Protein AF-A0A7G9Y3A7-F1 (afdb_monomer)

pLDDT: mean 81.43, std 17.81, range [21.03, 97.75]

Structure (mmCIF, N/CA/C/O backbone):
data_AF-A0A7G9Y3A7-F1
#
_entry.id   AF-A0A7G9Y3A7-F1
#
loop_
_atom_site.group_PDB
_atom_site.id
_atom_site.type_symbol
_atom_site.label_atom_id
_atom_site.label_alt_id
_atom_site.label_comp_id
_atom_site.label_asym_id
_atom_site.label_entity_id
_atom_site.label_seq_id
_atom_site.pdbx_PDB_ins_code
_atom_site.Cartn_x
_atom_site.Cartn_y
_atom_site.Cartn_z
_atom_site.occupancy
_atom_site.B_iso_or_equiv
_atom_site.auth_seq_id
_atom_site.auth_comp_id
_atom_site.auth_asym_id
_atom_site.auth_atom_id
_atom_site.pdbx_PDB_model_num
ATOM 1 N N . MET A 1 1 ? 6.888 9.382 -14.076 1.00 83.19 1 MET A N 1
ATOM 2 C CA . MET A 1 1 ? 5.895 9.812 -13.073 1.00 83.19 1 MET A CA 1
ATOM 3 C C . MET A 1 1 ? 4.855 8.743 -13.147 1.00 83.19 1 MET A C 1
ATOM 5 O O . MET A 1 1 ? 4.290 8.552 -14.221 1.00 83.19 1 MET A O 1
ATOM 9 N N . GLY A 1 2 ? 4.729 8.013 -12.055 1.00 91.56 2 GLY A N 1
ATOM 10 C CA . GLY A 1 2 ? 3.966 6.796 -12.004 1.00 91.56 2 GLY A CA 1
ATOM 11 C C . GLY A 1 2 ? 2.474 7.043 -12.129 1.00 91.56 2 GLY A C 1
ATOM 12 O O . GLY A 1 2 ? 1.977 8.174 -12.057 1.00 91.56 2 GLY A O 1
ATOM 13 N N . ILE A 1 3 ? 1.758 5.952 -12.338 1.00 96.25 3 ILE A N 1
ATOM 14 C CA . ILE A 1 3 ? 0.324 5.944 -12.591 1.00 96.25 3 ILE A CA 1
ATOM 15 C C . ILE A 1 3 ? -0.397 4.986 -11.647 1.00 96.25 3 ILE A C 1
ATOM 17 O O . ILE A 1 3 ? 0.162 4.012 -11.147 1.00 96.25 3 ILE A O 1
ATOM 21 N N . ILE A 1 4 ? -1.681 5.252 -11.428 1.00 96.88 4 ILE A N 1
ATOM 22 C CA . ILE A 1 4 ? -2.606 4.270 -10.864 1.00 96.88 4 ILE A CA 1
ATOM 23 C C . ILE A 1 4 ? -3.199 3.511 -12.049 1.00 96.88 4 ILE A C 1
ATOM 25 O O . ILE A 1 4 ? -3.853 4.135 -12.892 1.00 96.88 4 ILE A O 1
ATOM 29 N N . LEU A 1 5 ? -2.948 2.201 -12.134 1.00 97.25 5 LEU A N 1
ATOM 30 C CA . LEU A 1 5 ? -3.488 1.374 -13.217 1.00 97.25 5 LEU A CA 1
ATOM 31 C C . LEU A 1 5 ? -5.019 1.349 -13.178 1.00 97.25 5 LEU A C 1
ATOM 33 O O . LEU A 1 5 ? -5.622 1.436 -12.108 1.00 97.25 5 LEU A O 1
ATOM 37 N N . ASP A 1 6 ? -5.658 1.200 -14.336 1.00 95.50 6 ASP A N 1
ATOM 38 C CA . ASP A 1 6 ? -7.122 1.251 -14.418 1.00 95.50 6 ASP A CA 1
ATOM 39 C C . ASP A 1 6 ? -7.786 0.108 -13.637 1.00 95.50 6 ASP A C 1
ATOM 41 O O . ASP A 1 6 ? -8.759 0.348 -12.932 1.00 95.50 6 ASP A O 1
ATOM 45 N N . GLU A 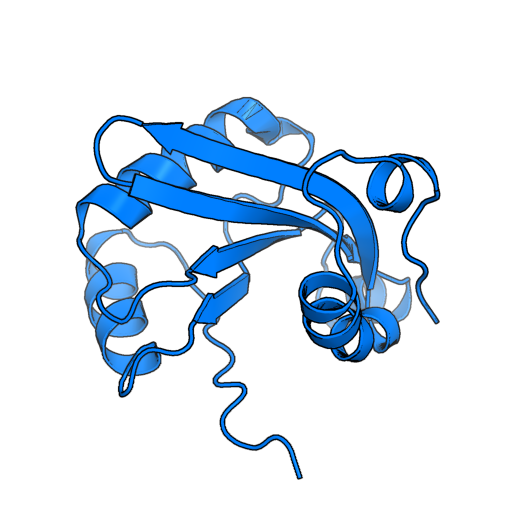1 7 ? -7.166 -1.076 -13.594 1.00 93.81 7 GLU A N 1
ATOM 46 C CA . GLU A 1 7 ? -7.593 -2.197 -12.737 1.00 93.81 7 GLU A CA 1
ATOM 47 C C . GLU A 1 7 ? -7.677 -1.820 -11.245 1.00 93.81 7 GLU A C 1
ATOM 49 O O . GLU A 1 7 ? -8.481 -2.367 -10.489 1.00 93.81 7 GLU A O 1
ATOM 54 N N . VAL A 1 8 ? -6.838 -0.879 -10.798 1.00 94.69 8 VAL A N 1
ATOM 55 C CA . VAL A 1 8 ? -6.872 -0.360 -9.426 1.00 94.69 8 VAL A CA 1
ATOM 56 C C . VAL A 1 8 ? -8.015 0.635 -9.252 1.00 94.69 8 VAL A C 1
ATOM 58 O O . VAL A 1 8 ? -8.669 0.612 -8.212 1.00 94.69 8 VAL A O 1
ATOM 61 N N . LYS A 1 9 ? -8.284 1.478 -10.253 1.00 93.19 9 LYS A N 1
ATOM 62 C CA . LYS A 1 9 ? -9.386 2.456 -10.219 1.00 93.19 9 LYS A CA 1
ATOM 63 C C . LYS A 1 9 ? -10.760 1.793 -10.294 1.00 93.19 9 LYS A C 1
ATOM 65 O O . LYS A 1 9 ? -11.703 2.275 -9.679 1.00 93.19 9 LYS A O 1
ATOM 70 N N . GLU A 1 10 ? -10.867 0.687 -11.025 1.00 93.38 10 GLU A N 1
ATOM 71 C CA . GLU A 1 10 ? -12.087 -0.122 -11.148 1.00 93.38 10 GLU A CA 1
ATOM 72 C C . GLU A 1 10 ? -12.369 -0.970 -9.897 1.00 93.38 10 GLU A C 1
ATOM 74 O O . GLU A 1 10 ? -13.434 -1.580 -9.768 1.00 93.38 10 GLU A O 1
ATOM 79 N N . ASN A 1 11 ? -11.431 -1.019 -8.949 1.00 94.31 11 ASN A N 1
ATOM 80 C CA . ASN A 1 11 ? -11.605 -1.759 -7.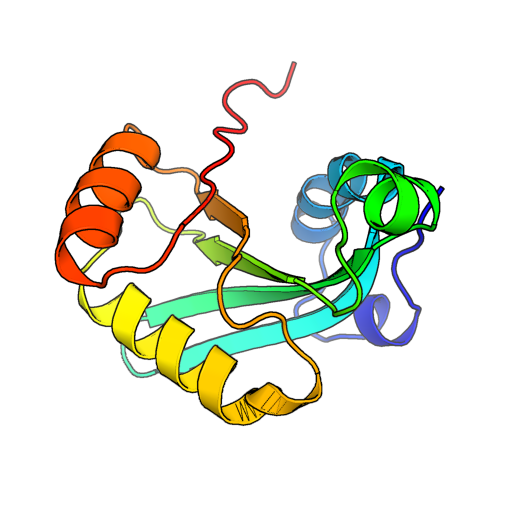713 1.00 94.31 11 ASN A CA 1
ATOM 81 C C . ASN A 1 11 ? -12.736 -1.157 -6.864 1.00 94.31 11 ASN A C 1
ATOM 83 O O . ASN A 1 11 ? -12.763 0.041 -6.601 1.00 94.31 11 ASN A O 1
ATOM 87 N N . TYR A 1 12 ? -13.617 -2.011 -6.334 1.00 90.81 12 TYR A N 1
ATOM 88 C CA . TYR A 1 12 ? -14.742 -1.601 -5.481 1.00 90.81 12 TYR A CA 1
ATOM 89 C C . TYR A 1 12 ? -14.334 -0.742 -4.269 1.00 90.81 12 TYR A C 1
ATOM 91 O O . TYR A 1 12 ? -15.126 0.051 -3.766 1.00 90.81 12 TYR A O 1
ATOM 99 N N . TYR A 1 13 ? -13.111 -0.914 -3.767 1.00 90.00 13 TYR A N 1
ATOM 100 C CA . TYR A 1 13 ? -12.603 -0.174 -2.615 1.00 90.00 13 TYR A CA 1
ATOM 101 C C . TYR A 1 13 ? -11.938 1.157 -2.977 1.00 90.00 13 TYR A C 1
ATOM 103 O O . TYR A 1 13 ? -11.572 1.908 -2.068 1.00 90.00 13 TYR A O 1
ATOM 111 N N . TYR A 1 14 ? -11.744 1.435 -4.265 1.00 92.19 14 TYR A N 1
ATOM 112 C CA . TYR A 1 14 ? -11.153 2.679 -4.727 1.00 92.19 14 TYR A CA 1
ATOM 113 C C . TYR A 1 14 ? -12.090 3.856 -4.430 1.00 92.19 14 TYR A C 1
ATOM 115 O O . TYR A 1 14 ? -13.305 3.776 -4.598 1.00 92.19 14 TYR A O 1
ATOM 123 N N . SER A 1 15 ? -11.524 4.958 -3.944 1.00 93.25 15 SER A N 1
ATOM 124 C CA . SER A 1 15 ? -12.261 6.173 -3.598 1.00 93.25 15 SER A CA 1
ATOM 125 C C . SER A 1 15 ? -11.361 7.397 -3.734 1.00 93.25 15 SER A C 1
ATOM 127 O O . SER A 1 15 ? -10.136 7.264 -3.768 1.00 93.25 15 SER A O 1
ATOM 129 N N . GLU A 1 16 ? -11.944 8.599 -3.742 1.00 92.12 16 GLU A N 1
ATOM 130 C CA . GLU A 1 16 ? -11.168 9.848 -3.787 1.00 92.12 16 GLU A CA 1
ATOM 131 C C . GLU A 1 16 ? -10.157 9.964 -2.635 1.00 92.12 16 GLU A C 1
ATOM 133 O O . GLU A 1 16 ? -9.059 10.486 -2.817 1.00 92.12 16 GLU A O 1
ATOM 138 N N . ASP A 1 17 ? -10.497 9.461 -1.445 1.00 90.12 17 ASP A N 1
ATOM 139 C CA . ASP A 1 17 ? -9.582 9.473 -0.301 1.00 90.12 17 ASP A CA 1
ATOM 140 C C . ASP A 1 17 ? -8.371 8.563 -0.534 1.00 90.12 17 ASP A C 1
ATOM 142 O O . ASP A 1 17 ? -7.250 8.918 -0.166 1.00 90.12 17 ASP A O 1
ATOM 146 N N . ILE A 1 18 ? -8.583 7.403 -1.164 1.00 92.00 18 ILE A N 1
ATOM 147 C CA . ILE A 1 18 ? -7.502 6.494 -1.554 1.00 92.00 18 ILE A CA 1
ATOM 148 C C . ILE A 1 18 ? -6.660 7.115 -2.668 1.00 92.00 18 ILE A C 1
ATOM 150 O O . ILE A 1 18 ? -5.435 7.060 -2.607 1.00 92.00 18 ILE A O 1
ATOM 154 N N . GLU A 1 19 ? -7.279 7.764 -3.649 1.00 93.50 19 GLU A N 1
ATOM 155 C CA . GLU A 1 19 ? -6.540 8.466 -4.698 1.00 93.50 19 GLU A CA 1
ATOM 156 C C . GLU A 1 19 ? -5.639 9.560 -4.112 1.00 93.50 19 GLU A C 1
ATOM 158 O O . GLU A 1 19 ? -4.443 9.607 -4.411 1.00 93.50 19 GLU A O 1
ATOM 163 N N . ARG A 1 20 ? -6.173 10.396 -3.213 1.00 91.94 20 ARG A N 1
ATOM 164 C CA . ARG A 1 20 ? -5.401 11.439 -2.514 1.00 91.94 20 ARG A CA 1
ATOM 165 C C . ARG A 1 20 ? -4.257 10.858 -1.687 1.00 91.94 20 ARG A C 1
ATOM 167 O O . ARG A 1 20 ? -3.193 11.467 -1.634 1.00 91.94 20 ARG A O 1
ATOM 174 N N . LEU A 1 21 ? -4.464 9.694 -1.070 1.00 91.31 21 LEU A N 1
ATOM 175 C CA . LEU A 1 21 ? -3.441 8.970 -0.312 1.00 91.31 21 LEU A CA 1
ATOM 176 C C . LEU A 1 21 ? -2.306 8.462 -1.214 1.00 91.31 21 LEU A C 1
ATOM 178 O O . LEU A 1 21 ? -1.142 8.521 -0.826 1.00 91.31 21 LEU A O 1
ATOM 182 N N . LEU A 1 22 ? -2.639 7.957 -2.404 1.00 92.94 22 LEU A N 1
ATOM 183 C CA . LEU A 1 22 ? -1.681 7.353 -3.333 1.00 92.94 22 LEU A CA 1
ATOM 184 C C . LEU A 1 22 ? -0.932 8.389 -4.175 1.00 92.94 22 LEU A C 1
ATOM 186 O O . LEU A 1 22 ? 0.216 8.157 -4.544 1.00 92.94 22 LEU A O 1
ATOM 190 N N . LYS A 1 23 ? -1.549 9.539 -4.463 1.00 93.38 23 LYS A N 1
ATOM 191 C CA . LYS A 1 23 ? -0.996 10.575 -5.348 1.00 93.38 23 LYS A CA 1
ATOM 192 C C . LYS A 1 23 ? 0.444 11.005 -5.010 1.00 93.38 23 LYS A C 1
ATOM 194 O O . LYS A 1 23 ? 1.231 11.121 -5.947 1.00 93.38 23 LYS A O 1
ATOM 199 N N . PRO A 1 24 ? 0.846 11.195 -3.736 1.00 92.00 24 PRO A N 1
ATOM 200 C CA . PRO A 1 24 ? 2.234 11.519 -3.393 1.00 92.00 24 PRO A CA 1
ATOM 201 C C . PRO A 1 24 ? 3.238 10.420 -3.767 1.00 92.00 24 PRO A C 1
ATOM 203 O O . PRO A 1 24 ? 4.388 10.718 -4.078 1.00 92.00 24 PRO A O 1
ATOM 206 N N . LEU A 1 25 ? 2.814 9.152 -3.768 1.00 92.69 25 LEU A N 1
ATOM 207 C CA . LEU A 1 25 ? 3.669 8.009 -4.102 1.00 92.69 25 LEU A CA 1
ATOM 208 C C . LEU A 1 25 ? 3.939 7.913 -5.607 1.00 92.69 25 LEU A C 1
ATOM 210 O O . LEU A 1 25 ? 4.963 7.362 -6.007 1.00 92.69 25 LEU A O 1
ATOM 214 N N . LEU A 1 26 ? 3.073 8.506 -6.435 1.00 93.81 26 LEU A N 1
ATOM 215 C CA . LEU A 1 26 ? 3.188 8.483 -7.896 1.00 93.81 26 LEU A CA 1
ATOM 216 C C . LEU A 1 26 ? 4.425 9.214 -8.423 1.00 93.81 26 LEU A C 1
ATOM 218 O O . LEU A 1 26 ? 4.795 9.051 -9.579 1.00 93.81 26 LEU A O 1
ATOM 222 N N . HIS A 1 27 ? 5.118 10.003 -7.603 1.00 92.00 27 HIS A N 1
ATOM 223 C CA . HIS A 1 27 ? 6.425 10.515 -8.007 1.00 92.00 27 HIS A CA 1
ATOM 224 C C . HIS A 1 27 ? 7.438 9.377 -8.237 1.00 92.00 27 HIS A C 1
ATOM 226 O O . HIS A 1 27 ? 8.279 9.474 -9.130 1.00 92.00 27 HIS A O 1
ATOM 232 N N . SER A 1 28 ? 7.325 8.292 -7.466 1.00 93.25 28 SER A N 1
ATOM 233 C CA . SER A 1 28 ? 8.338 7.237 -7.368 1.00 93.25 28 SER A CA 1
ATOM 234 C C . SER A 1 28 ? 7.834 5.832 -7.695 1.00 93.25 28 SER A C 1
ATOM 236 O O . SER A 1 28 ? 8.652 4.932 -7.890 1.00 93.25 28 SER A O 1
ATOM 238 N N . PHE A 1 29 ? 6.518 5.634 -7.782 1.00 96.19 29 PHE A N 1
ATOM 239 C CA . PHE A 1 29 ? 5.925 4.313 -7.955 1.00 96.19 29 PHE A CA 1
ATOM 240 C C . PHE A 1 29 ? 4.683 4.330 -8.848 1.00 96.19 29 PHE A C 1
ATOM 242 O O . PHE A 1 29 ? 3.876 5.255 -8.774 1.00 96.19 29 PHE A O 1
ATOM 249 N N . ASP A 1 30 ? 4.478 3.251 -9.601 1.00 97.31 30 ASP A N 1
ATOM 250 C CA . ASP A 1 30 ? 3.165 2.897 -10.141 1.00 97.31 30 ASP A CA 1
ATOM 251 C C . ASP A 1 30 ? 2.368 2.109 -9.099 1.00 97.31 30 ASP A C 1
ATOM 253 O O . ASP A 1 30 ? 2.914 1.245 -8.407 1.00 97.31 30 ASP A O 1
ATOM 257 N N . VAL A 1 31 ? 1.058 2.339 -9.023 1.00 97.56 31 VAL A N 1
ATOM 258 C CA . VAL A 1 31 ? 0.154 1.521 -8.206 1.00 97.56 31 VAL A CA 1
ATOM 259 C C . VAL A 1 31 ? -0.472 0.459 -9.096 1.00 97.56 31 VAL A C 1
ATOM 261 O O . VAL A 1 31 ? -1.331 0.756 -9.928 1.00 97.56 31 VAL A O 1
ATOM 264 N N . THR A 1 32 ? -0.038 -0.787 -8.913 1.00 97.75 32 THR A N 1
ATOM 265 C CA . THR A 1 32 ? -0.371 -1.906 -9.811 1.00 97.75 32 THR A CA 1
ATOM 266 C C . THR A 1 32 ? -1.383 -2.881 -9.225 1.00 97.75 32 THR A C 1
ATOM 268 O O . THR A 1 32 ? -1.816 -3.815 -9.897 1.00 97.75 32 THR A O 1
ATOM 271 N N . TYR A 1 33 ? -1.738 -2.716 -7.952 1.00 97.50 33 TYR A N 1
ATOM 272 C CA . TYR A 1 33 ? -2.724 -3.552 -7.283 1.00 97.50 33 TYR A CA 1
ATOM 273 C C . TYR A 1 33 ? -3.299 -2.844 -6.060 1.00 97.50 33 TYR A C 1
ATOM 275 O O . TYR A 1 33 ? -2.590 -2.111 -5.371 1.00 97.50 33 TYR A O 1
ATOM 283 N N . MET A 1 34 ? -4.565 -3.132 -5.762 1.00 96.06 34 MET A N 1
ATOM 284 C CA . MET A 1 34 ? -5.246 -2.735 -4.536 1.00 96.06 34 MET A CA 1
ATOM 285 C C . MET A 1 34 ? -6.115 -3.880 -4.034 1.00 96.06 34 MET A C 1
ATOM 287 O O . MET A 1 34 ? -6.763 -4.581 -4.812 1.00 96.06 34 MET A O 1
ATOM 291 N N . SER A 1 35 ? -6.187 -4.025 -2.716 1.00 95.06 35 SER A N 1
ATOM 292 C CA . SER A 1 35 ? -7.220 -4.831 -2.082 1.00 95.06 35 SER A CA 1
ATOM 293 C C . SER A 1 35 ? -7.452 -4.394 -0.639 1.00 95.06 35 SER A C 1
ATOM 295 O O . SER A 1 35 ? -6.743 -3.553 -0.078 1.00 95.06 35 SER A O 1
ATOM 29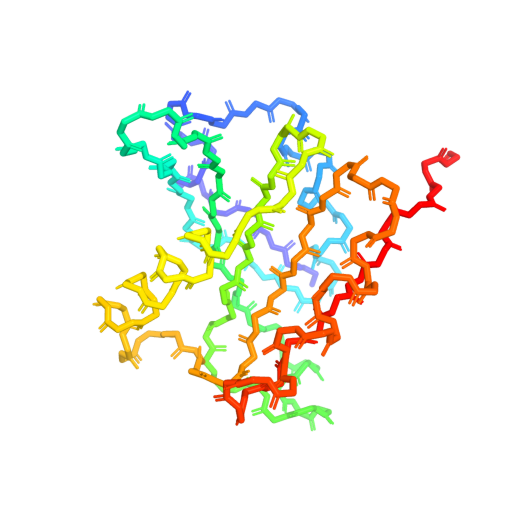7 N N . LYS A 1 36 ? -8.483 -4.976 -0.037 1.00 92.38 36 LYS A N 1
ATOM 298 C CA . LYS A 1 36 ? -8.821 -4.811 1.366 1.00 92.38 36 LYS A CA 1
ATOM 299 C C . LYS A 1 36 ? -8.506 -6.097 2.112 1.00 92.38 36 LYS A C 1
ATOM 301 O O . LYS A 1 36 ? -8.887 -7.188 1.693 1.00 92.38 36 LYS A O 1
ATOM 306 N N . TYR A 1 37 ? -7.838 -5.963 3.245 1.00 90.50 37 TYR A N 1
ATOM 307 C CA . TYR A 1 37 ? -7.703 -7.043 4.202 1.00 90.50 37 TYR A CA 1
ATOM 308 C C . TYR A 1 37 ? -8.877 -6.988 5.183 1.00 90.50 37 TYR A C 1
ATOM 310 O O . TYR A 1 37 ? -9.045 -5.997 5.897 1.00 90.50 37 TYR A O 1
ATOM 318 N N . GLU A 1 38 ? -9.682 -8.051 5.230 1.00 86.69 38 GLU A N 1
ATOM 319 C CA . GLU A 1 38 ? -10.779 -8.205 6.189 1.00 86.69 38 GLU A CA 1
ATOM 320 C C . GLU A 1 38 ? -10.691 -9.567 6.891 1.00 86.69 38 GLU A C 1
ATOM 322 O O . GLU A 1 38 ? -11.001 -10.606 6.310 1.00 86.69 38 GLU A O 1
ATOM 327 N N . LYS A 1 39 ? -10.278 -9.571 8.165 1.00 80.94 39 LYS A N 1
ATOM 328 C CA . LYS A 1 39 ? -10.267 -10.774 9.020 1.00 80.94 39 LYS A CA 1
ATOM 329 C C . LYS A 1 39 ? -10.716 -10.400 10.429 1.00 80.94 39 LYS A C 1
ATOM 331 O O . LYS A 1 39 ? -10.024 -9.687 11.159 1.00 80.94 39 LYS A O 1
ATOM 336 N N . GLY A 1 40 ? -11.903 -10.867 10.817 1.00 80.00 40 GLY A N 1
ATOM 337 C CA . GLY A 1 40 ? -12.527 -10.508 12.092 1.00 80.00 40 GLY A CA 1
ATOM 338 C C . GLY A 1 40 ? -12.793 -9.002 12.194 1.00 80.00 40 GLY A C 1
ATOM 339 O O . GLY A 1 40 ? -13.559 -8.450 11.410 1.00 80.00 40 GLY A O 1
ATOM 340 N N . LYS A 1 41 ? -12.157 -8.335 13.167 1.00 76.38 41 LYS A N 1
ATOM 341 C CA . LYS A 1 41 ? -12.279 -6.880 13.385 1.00 76.38 41 LYS A CA 1
ATOM 342 C C . LYS A 1 41 ? -11.237 -6.050 12.621 1.00 76.38 41 LYS A C 1
ATOM 344 O O . LYS A 1 41 ? -11.357 -4.831 12.583 1.00 76.38 41 LYS A O 1
ATOM 349 N N . SER A 1 42 ? -10.227 -6.682 12.021 1.00 76.75 42 SER A N 1
ATOM 350 C CA . SER A 1 42 ? -9.185 -5.982 11.265 1.00 76.75 42 SER A CA 1
ATOM 351 C C . SER A 1 42 ? -9.684 -5.678 9.855 1.00 76.75 42 SER A C 1
ATOM 353 O O . SER A 1 42 ? -9.951 -6.608 9.094 1.00 76.75 42 SER A O 1
ATOM 355 N N . LYS A 1 43 ? -9.810 -4.386 9.528 1.00 86.19 43 LYS A N 1
ATOM 356 C CA . LYS A 1 43 ? -10.208 -3.886 8.205 1.00 86.19 43 LYS A CA 1
ATOM 357 C C . LYS A 1 43 ? -9.264 -2.776 7.761 1.00 86.19 43 LYS A C 1
ATOM 359 O O . LYS A 1 43 ? -9.291 -1.693 8.336 1.00 86.19 43 LYS A O 1
ATOM 364 N N . TRP A 1 44 ? -8.434 -3.046 6.765 1.00 90.25 44 TRP A N 1
ATOM 365 C CA . TRP A 1 44 ? -7.430 -2.103 6.262 1.00 90.25 44 TRP A CA 1
ATOM 366 C C . TRP A 1 44 ? -7.146 -2.353 4.782 1.00 90.25 44 TRP A C 1
ATOM 368 O O . TRP A 1 44 ? -7.575 -3.365 4.230 1.00 90.25 44 TRP A O 1
ATOM 378 N N . TYR A 1 45 ? -6.466 -1.417 4.128 1.00 93.38 45 TYR A N 1
ATOM 379 C CA . TYR A 1 45 ? -6.202 -1.471 2.690 1.00 93.38 45 TYR A CA 1
ATOM 380 C C . TYR A 1 45 ? -4.730 -1.729 2.426 1.00 93.38 45 TYR A C 1
ATOM 382 O O . TYR A 1 45 ? -3.874 -1.329 3.216 1.00 93.38 45 TYR A O 1
ATOM 390 N N . TYR A 1 46 ? -4.432 -2.378 1.310 1.00 94.88 46 TYR A N 1
ATOM 391 C CA . TYR A 1 46 ? -3.061 -2.543 0.863 1.00 94.88 46 TYR A CA 1
ATOM 392 C C . TYR A 1 46 ? -2.937 -2.421 -0.644 1.00 94.88 46 TYR A C 1
ATOM 394 O O . TYR A 1 46 ? -3.876 -2.697 -1.395 1.00 94.88 46 TYR A O 1
ATOM 402 N N . PHE A 1 47 ? -1.747 -2.012 -1.056 1.00 96.94 47 PHE A N 1
ATOM 403 C CA . PHE A 1 47 ? -1.405 -1.664 -2.421 1.00 96.94 47 PHE A CA 1
ATOM 404 C C . PHE A 1 47 ? -0.058 -2.259 -2.774 1.00 96.94 47 PHE A C 1
ATOM 406 O O . PHE A 1 47 ? 0.796 -2.413 -1.897 1.00 96.94 47 PHE A O 1
ATOM 413 N N . PHE A 1 48 ? 0.142 -2.557 -4.051 1.00 97.44 48 PHE A N 1
ATOM 414 C CA . PHE A 1 48 ? 1.468 -2.893 -4.553 1.00 97.44 48 PHE A CA 1
ATOM 415 C C . PHE A 1 48 ? 2.018 -1.731 -5.362 1.00 97.44 48 PHE A C 1
ATOM 417 O O . PHE A 1 48 ? 1.324 -1.161 -6.208 1.00 97.44 48 PHE A O 1
ATOM 424 N N . LEU A 1 49 ? 3.255 -1.375 -5.039 1.00 97.06 49 LEU A N 1
ATOM 425 C CA . LEU A 1 49 ? 3.946 -0.220 -5.577 1.00 97.06 49 LEU A CA 1
ATOM 426 C C . LEU A 1 49 ? 5.108 -0.700 -6.427 1.00 97.06 49 LEU A C 1
ATOM 428 O O . LEU A 1 49 ? 6.109 -1.188 -5.901 1.00 97.06 49 LEU A O 1
ATOM 432 N N . LYS A 1 50 ? 4.982 -0.574 -7.741 1.00 97.12 50 LYS A N 1
ATOM 433 C CA . LYS A 1 50 ? 6.066 -0.904 -8.655 1.00 97.12 50 LYS A CA 1
ATOM 434 C C . LYS A 1 50 ? 7.033 0.279 -8.730 1.00 97.12 50 LYS A C 1
ATOM 436 O O . LYS A 1 50 ? 6.589 1.374 -9.069 1.00 97.12 50 LYS A O 1
ATOM 441 N N . PRO A 1 51 ? 8.322 0.092 -8.402 1.00 95.25 51 PRO A N 1
ATOM 442 C CA . PRO A 1 51 ? 9.295 1.174 -8.440 1.00 95.25 51 PRO A CA 1
ATOM 443 C C . PRO A 1 51 ? 9.495 1.686 -9.865 1.00 95.25 51 PRO A C 1
ATOM 445 O O . PRO A 1 51 ? 9.610 0.915 -10.819 1.00 95.25 51 PRO A O 1
ATOM 448 N N . GLU A 1 52 ? 9.556 3.007 -9.992 1.00 94.62 52 GLU A N 1
ATOM 449 C CA . GLU A 1 52 ? 10.038 3.672 -11.198 1.00 94.62 52 GLU A CA 1
ATOM 450 C C . GLU A 1 52 ? 11.551 3.483 -11.348 1.00 94.62 52 GLU A C 1
ATOM 452 O O . GLU A 1 52 ? 12.267 3.246 -10.373 1.00 94.62 52 GLU A O 1
ATOM 457 N N . ARG A 1 53 ? 12.073 3.667 -12.565 1.00 91.94 53 ARG A N 1
ATOM 458 C CA . ARG A 1 53 ? 13.487 3.387 -12.875 1.00 91.94 53 ARG A CA 1
ATOM 459 C C . ARG A 1 53 ? 14.476 4.084 -11.934 1.00 91.94 53 ARG A C 1
ATOM 461 O O . ARG A 1 53 ? 15.451 3.476 -11.519 1.00 91.94 53 ARG A O 1
ATOM 468 N N . HIS A 1 54 ? 14.211 5.332 -11.549 1.00 90.06 54 HIS A N 1
ATOM 469 C CA . HIS A 1 54 ? 15.081 6.063 -10.622 1.00 90.06 54 HIS A CA 1
ATOM 470 C C . HIS A 1 54 ? 15.125 5.439 -9.219 1.00 90.06 54 HIS A C 1
ATOM 472 O O . HIS A 1 54 ? 16.142 5.557 -8.539 1.00 90.06 54 HIS A O 1
ATOM 478 N N . MET A 1 55 ? 14.051 4.773 -8.785 1.00 91.06 55 MET A N 1
ATOM 479 C CA . MET A 1 55 ? 14.018 4.057 -7.512 1.00 91.06 55 MET A CA 1
ATOM 480 C C . MET A 1 55 ? 14.818 2.760 -7.593 1.00 91.06 55 MET A C 1
ATOM 482 O O . MET A 1 55 ? 15.563 2.450 -6.667 1.00 91.06 55 MET A O 1
ATOM 486 N N . THR A 1 56 ? 14.722 2.043 -8.713 1.00 90.12 56 THR A N 1
ATOM 487 C CA . THR A 1 56 ? 15.552 0.863 -8.978 1.00 90.12 56 THR A CA 1
ATOM 488 C C . THR A 1 56 ? 17.033 1.241 -9.049 1.00 90.12 56 THR A C 1
ATOM 490 O O . THR A 1 56 ? 17.837 0.681 -8.314 1.00 90.12 56 THR A O 1
ATOM 493 N N . ASP A 1 57 ? 17.388 2.256 -9.839 1.00 90.12 57 ASP A N 1
ATOM 494 C CA . ASP A 1 57 ? 18.782 2.664 -10.056 1.00 90.12 57 ASP A CA 1
ATOM 495 C C . ASP A 1 57 ? 19.436 3.246 -8.783 1.00 90.12 57 ASP A C 1
ATOM 497 O O . ASP A 1 57 ? 20.627 3.040 -8.554 1.00 90.12 57 ASP A O 1
ATOM 501 N N . SER A 1 58 ? 18.676 3.964 -7.943 1.00 89.12 58 SER A N 1
ATOM 502 C CA . SER A 1 58 ? 19.226 4.633 -6.747 1.00 89.12 58 SER A CA 1
ATOM 503 C C . SER A 1 58 ? 19.196 3.769 -5.485 1.00 89.12 58 SER A C 1
ATOM 505 O O . SER A 1 58 ? 20.068 3.917 -4.631 1.00 89.12 58 SER A O 1
ATOM 507 N N . PHE A 1 59 ? 18.186 2.905 -5.337 1.00 84.25 59 PHE A N 1
ATOM 508 C CA . PHE A 1 59 ? 17.930 2.155 -4.098 1.00 84.25 59 PHE A CA 1
ATOM 509 C C . PHE A 1 59 ? 17.913 0.632 -4.288 1.00 84.25 59 PHE A C 1
ATOM 511 O O . PHE A 1 59 ? 17.817 -0.091 -3.301 1.00 84.25 59 PHE A O 1
ATOM 518 N N . GLY A 1 60 ? 18.011 0.128 -5.522 1.00 86.81 60 GLY A N 1
ATOM 519 C CA . GLY A 1 60 ? 18.021 -1.310 -5.808 1.00 86.81 60 GLY A CA 1
ATOM 520 C C . GLY A 1 60 ? 16.657 -1.991 -5.670 1.00 86.81 60 GLY A C 1
ATOM 521 O O . GLY A 1 60 ? 16.592 -3.201 -5.469 1.00 86.81 60 GLY A O 1
ATOM 522 N N . PHE A 1 61 ? 15.552 -1.240 -5.738 1.00 88.31 61 PHE A N 1
ATOM 523 C CA . PHE A 1 61 ? 14.216 -1.837 -5.700 1.00 88.31 61 PHE A CA 1
ATOM 524 C C . PHE A 1 61 ? 13.875 -2.492 -7.046 1.00 88.31 61 PHE A C 1
ATOM 526 O O . PHE A 1 61 ? 13.437 -1.825 -7.983 1.00 88.31 61 PHE A O 1
ATOM 533 N N . ASP A 1 62 ? 14.060 -3.810 -7.120 1.00 88.69 62 ASP A N 1
ATOM 534 C CA . ASP A 1 62 ? 13.777 -4.629 -8.311 1.00 88.69 62 ASP A CA 1
ATOM 535 C C . ASP A 1 62 ? 12.379 -5.274 -8.295 1.00 88.69 62 ASP A C 1
ATOM 537 O O . ASP A 1 62 ? 11.908 -5.808 -9.303 1.00 88.69 62 ASP A O 1
ATOM 541 N N . ARG A 1 63 ? 11.710 -5.264 -7.137 1.00 94.12 63 ARG A N 1
ATOM 542 C CA . ARG A 1 63 ? 10.382 -5.856 -6.925 1.00 94.12 63 ARG A CA 1
ATOM 543 C C . ARG A 1 63 ? 9.384 -4.810 -6.464 1.00 94.12 63 ARG A C 1
ATOM 545 O O . ARG A 1 63 ? 9.753 -3.728 -6.016 1.00 94.12 63 ARG A O 1
ATOM 552 N N . GLU A 1 64 ? 8.103 -5.151 -6.562 1.00 96.62 64 GLU A N 1
ATOM 553 C CA . GLU A 1 64 ? 7.059 -4.278 -6.040 1.00 96.62 64 GLU A CA 1
ATOM 554 C C . GLU A 1 64 ? 7.115 -4.235 -4.511 1.00 96.62 64 GLU A C 1
ATOM 556 O O . GLU A 1 64 ? 7.326 -5.252 -3.850 1.00 96.62 64 GLU A O 1
ATOM 561 N N . LEU A 1 65 ? 6.887 -3.059 -3.939 1.00 94.94 65 LEU A N 1
ATOM 562 C CA . LEU A 1 65 ? 6.807 -2.880 -2.497 1.00 94.94 65 LEU A CA 1
ATOM 563 C C . LEU A 1 65 ? 5.363 -3.047 -2.031 1.00 94.94 65 LEU A C 1
ATOM 565 O O . LEU A 1 65 ? 4.420 -2.588 -2.684 1.00 94.94 65 LEU A O 1
ATOM 569 N N . LEU A 1 66 ? 5.185 -3.669 -0.868 1.00 95.06 66 LEU A N 1
ATOM 570 C CA . LEU A 1 66 ? 3.897 -3.668 -0.189 1.00 95.06 66 LEU A CA 1
ATOM 571 C C . LEU A 1 66 ? 3.684 -2.310 0.480 1.00 95.06 66 LEU A C 1
ATOM 573 O O . LEU A 1 66 ? 4.529 -1.865 1.251 1.00 95.06 66 LEU A O 1
ATOM 577 N N . CYS A 1 67 ? 2.545 -1.677 0.231 1.00 93.88 67 CYS A N 1
ATOM 578 C CA . CYS A 1 67 ? 2.096 -0.504 0.967 1.00 93.88 67 CYS A CA 1
ATOM 579 C C . CYS A 1 67 ? 0.819 -0.828 1.727 1.00 93.88 67 CYS A C 1
ATOM 581 O O . CYS A 1 67 ? -0.133 -1.359 1.156 1.00 93.88 67 CYS A O 1
ATOM 583 N N . VAL A 1 68 ? 0.794 -0.512 3.016 1.00 91.75 68 VAL A N 1
ATOM 584 C CA . VAL A 1 68 ? -0.329 -0.808 3.902 1.00 91.75 68 VAL A CA 1
ATOM 585 C C . VAL A 1 68 ? -0.901 0.484 4.453 1.00 91.75 68 VAL A C 1
ATOM 587 O O . VAL A 1 68 ? -0.166 1.311 4.988 1.00 91.75 68 VAL A O 1
ATOM 590 N N . TYR A 1 69 ? -2.220 0.634 4.361 1.00 90.25 69 TYR A N 1
ATOM 591 C CA . TYR A 1 69 ? -2.954 1.763 4.910 1.00 90.25 69 TYR A CA 1
ATOM 592 C C . TYR A 1 69 ? -3.948 1.327 5.986 1.00 90.25 69 TYR A C 1
ATOM 594 O O . TYR A 1 69 ? -4.948 0.652 5.714 1.00 90.25 69 TYR A O 1
ATOM 602 N N . PHE A 1 70 ? -3.697 1.779 7.214 1.00 85.50 70 PHE A N 1
ATOM 603 C CA . PHE A 1 70 ? -4.590 1.583 8.351 1.00 85.50 70 PHE A CA 1
ATOM 604 C C . PHE A 1 70 ? -5.504 2.794 8.538 1.00 85.50 70 PHE A C 1
ATOM 606 O O . PHE A 1 70 ? -5.053 3.900 8.838 1.00 85.50 70 PHE A O 1
ATOM 613 N N . SER A 1 71 ? -6.813 2.576 8.403 1.00 76.12 71 SER A N 1
ATOM 614 C CA . SER A 1 71 ? -7.824 3.628 8.558 1.00 76.12 71 SER A CA 1
ATOM 615 C C . SER A 1 71 ? -8.242 3.885 10.013 1.00 76.12 71 SER A C 1
ATOM 617 O O . SER A 1 71 ? -9.112 4.721 10.244 1.00 76.12 71 SER A O 1
ATOM 619 N N . TYR A 1 72 ? -7.684 3.156 10.985 1.00 72.00 72 TYR A N 1
ATOM 620 C CA . TYR A 1 72 ? -8.071 3.198 12.399 1.00 72.00 72 TYR A CA 1
ATOM 621 C C . TYR A 1 72 ? -6.899 3.605 13.314 1.00 72.00 72 TYR A C 1
ATOM 623 O O . TYR A 1 72 ? -5.741 3.426 12.937 1.00 72.00 72 TYR A O 1
ATOM 631 N N . PRO A 1 73 ? -7.186 4.168 14.508 1.00 62.91 73 PRO A N 1
ATOM 632 C CA . PRO A 1 73 ? -6.210 4.892 15.325 1.00 62.91 73 PRO A CA 1
ATOM 633 C C . PRO A 1 73 ? -5.268 4.014 16.174 1.00 62.91 73 PRO A C 1
ATOM 635 O O . PRO A 1 73 ? -4.473 4.551 16.943 1.00 62.91 73 PRO A O 1
ATOM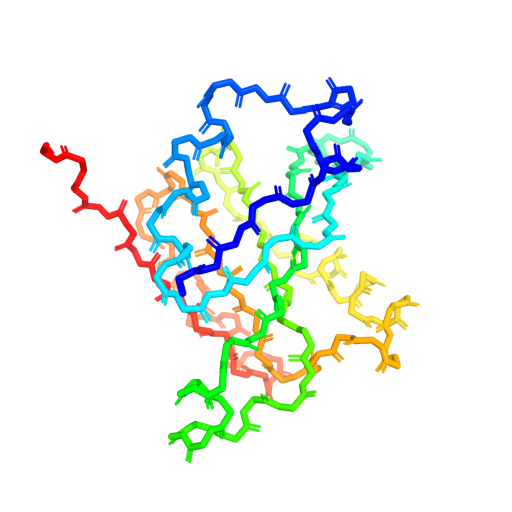 638 N N . GLU A 1 74 ? -5.277 2.689 16.025 1.00 68.69 74 GLU A N 1
ATOM 639 C CA . GLU A 1 74 ? -4.418 1.802 16.817 1.00 68.69 74 GLU A CA 1
ATOM 640 C C . GLU A 1 74 ? -3.769 0.716 15.961 1.00 68.69 74 GLU A C 1
ATOM 642 O O . GLU A 1 74 ? -4.441 0.016 15.220 1.00 68.69 74 GLU A O 1
ATOM 647 N N . LEU A 1 75 ? -2.452 0.544 16.086 1.00 70.88 75 LEU A N 1
ATOM 648 C CA . LEU A 1 75 ? -1.738 -0.614 15.546 1.00 70.88 75 LEU A CA 1
ATOM 649 C C . LEU A 1 75 ? -1.607 -1.674 16.642 1.00 70.88 75 LEU A C 1
ATOM 651 O O . LEU A 1 75 ? -1.165 -1.353 17.749 1.00 70.88 75 LEU A O 1
ATOM 655 N N . HIS A 1 76 ? -1.954 -2.921 16.322 1.00 74.50 76 HIS A N 1
ATOM 656 C CA . HIS A 1 76 ? -1.767 -4.080 17.197 1.00 74.50 76 HIS A CA 1
ATOM 657 C C . HIS A 1 76 ? -0.766 -5.062 16.575 1.00 74.50 76 HIS A C 1
ATOM 659 O O . HIS A 1 76 ? -0.685 -5.162 15.352 1.00 74.50 76 HIS A O 1
ATOM 665 N N . SER A 1 77 ? -0.072 -5.867 17.388 1.00 74.31 77 SER A N 1
ATOM 666 C CA . SER A 1 77 ? 0.913 -6.859 16.90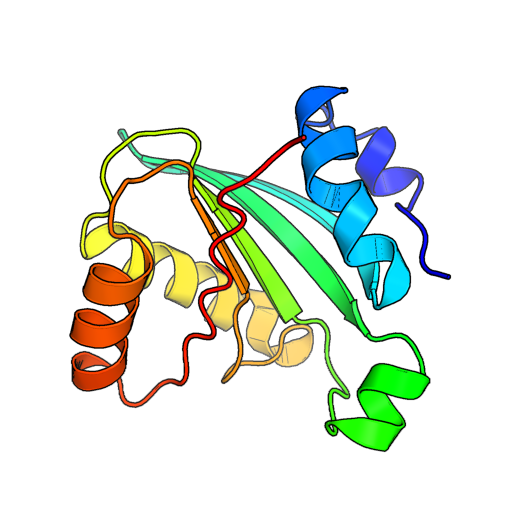7 1.00 74.31 77 SER A CA 1
ATOM 667 C C . SER A 1 77 ? 0.339 -7.813 15.850 1.00 74.31 77 SER A C 1
ATOM 669 O O . SER A 1 77 ? 0.999 -8.132 14.865 1.00 74.31 77 SER A O 1
ATOM 671 N N . ARG A 1 78 ? -0.944 -8.180 15.985 1.00 78.69 78 ARG A N 1
ATOM 672 C CA . ARG A 1 78 ? -1.669 -9.012 15.011 1.00 78.69 78 ARG A CA 1
ATOM 673 C C . ARG A 1 78 ? -1.663 -8.420 13.597 1.00 78.69 78 ARG A C 1
ATOM 675 O O . ARG A 1 78 ? -1.701 -9.169 12.633 1.00 78.69 78 ARG A O 1
ATOM 682 N N . ASN A 1 79 ? -1.618 -7.098 13.438 1.00 80.00 79 ASN A N 1
ATOM 683 C CA . ASN A 1 79 ? -1.580 -6.485 12.111 1.00 80.00 79 ASN A CA 1
ATOM 684 C C . ASN A 1 79 ? -0.301 -6.824 11.346 1.00 80.00 79 ASN A C 1
ATOM 686 O O . ASN A 1 79 ? -0.354 -7.004 10.135 1.00 80.00 79 ASN A O 1
ATOM 690 N N . PHE A 1 80 ? 0.822 -6.985 12.040 1.00 77.94 80 PHE A N 1
ATOM 691 C CA . PHE A 1 80 ? 2.089 -7.356 11.416 1.00 77.94 80 PHE A CA 1
ATOM 692 C C . PHE A 1 80 ? 2.113 -8.823 10.994 1.00 77.94 80 PHE A C 1
ATOM 694 O O . PHE A 1 80 ? 2.604 -9.135 9.912 1.00 77.94 80 PHE A O 1
ATOM 701 N N . GLU A 1 81 ? 1.511 -9.718 11.782 1.00 82.00 81 GLU A N 1
ATOM 702 C CA . GLU A 1 81 ? 1.299 -11.111 11.364 1.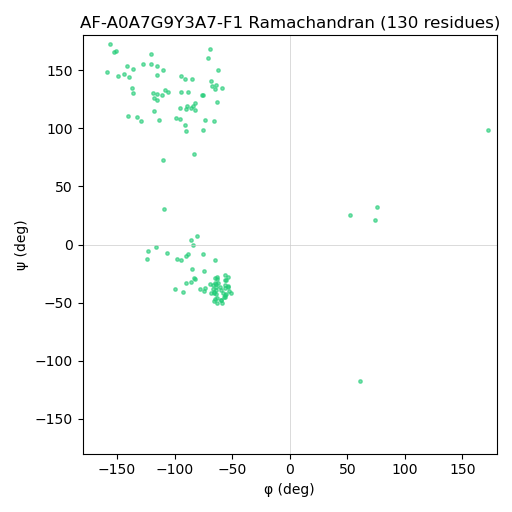00 82.00 81 GLU A CA 1
ATOM 703 C C . GLU A 1 81 ? 0.490 -11.165 10.063 1.00 82.00 81 GLU A C 1
ATOM 705 O O . GLU A 1 81 ? 0.874 -11.851 9.119 1.00 82.00 81 GLU A O 1
ATOM 710 N N . GLN A 1 82 ? -0.582 -10.371 9.975 1.00 86.62 82 GLN A N 1
ATOM 711 C CA . GLN A 1 82 ? -1.423 -10.274 8.779 1.00 86.62 82 GLN A CA 1
ATOM 712 C C . GLN A 1 82 ? -0.657 -9.707 7.574 1.00 86.62 82 GLN A C 1
ATOM 714 O O . GLN A 1 82 ? -0.824 -10.179 6.453 1.00 86.62 82 GLN A O 1
ATOM 719 N N . ILE A 1 83 ? 0.215 -8.720 7.784 1.00 88.00 83 ILE A N 1
ATOM 720 C CA . ILE A 1 83 ? 1.096 -8.200 6.729 1.00 88.00 83 ILE A CA 1
ATOM 721 C C . ILE A 1 83 ? 2.068 -9.282 6.259 1.00 88.00 83 ILE A C 1
ATOM 723 O O . ILE A 1 83 ? 2.258 -9.459 5.057 1.00 88.00 83 ILE A O 1
ATOM 727 N N . ASN A 1 84 ? 2.638 -10.054 7.184 1.00 87.06 84 ASN A N 1
ATOM 728 C CA . ASN A 1 84 ? 3.528 -11.155 6.843 1.00 87.06 84 ASN A CA 1
ATOM 729 C C .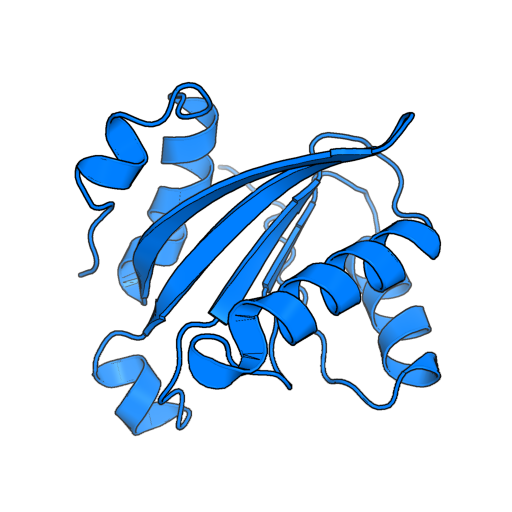 ASN A 1 84 ? 2.799 -12.264 6.063 1.00 87.06 84 ASN A C 1
ATOM 731 O O . ASN A 1 84 ? 3.369 -12.810 5.122 1.00 87.06 84 ASN A O 1
ATOM 735 N N . GLU A 1 85 ? 1.530 -12.552 6.382 1.00 90.06 85 GLU A N 1
ATOM 736 C CA . GLU A 1 85 ? 0.683 -13.445 5.575 1.00 90.06 85 GLU A CA 1
ATOM 737 C C . GLU A 1 85 ? 0.597 -12.958 4.112 1.00 90.06 85 GLU A C 1
ATOM 739 O O . GLU A 1 85 ? 0.738 -13.762 3.188 1.00 90.06 85 GLU A O 1
ATOM 744 N N . ILE A 1 86 ? 0.413 -11.650 3.882 1.00 92.31 86 ILE A N 1
ATOM 745 C CA . ILE A 1 86 ? 0.376 -11.064 2.529 1.00 92.31 86 ILE A CA 1
ATOM 746 C C . ILE A 1 86 ? 1.739 -11.182 1.843 1.00 92.31 86 ILE A C 1
ATOM 748 O O . ILE A 1 86 ? 1.801 -11.639 0.700 1.00 92.31 86 ILE A O 1
ATOM 752 N N . LEU A 1 87 ? 2.824 -10.809 2.525 1.00 90.75 87 LEU A N 1
ATOM 753 C CA . LEU A 1 87 ? 4.180 -10.892 1.976 1.00 90.75 87 LEU A CA 1
ATOM 754 C C . LEU A 1 87 ? 4.517 -12.318 1.530 1.00 90.75 87 LEU A C 1
ATOM 756 O O . LEU A 1 87 ? 4.977 -12.511 0.406 1.00 90.75 87 LEU A O 1
ATOM 760 N N . LEU A 1 88 ? 4.197 -13.318 2.357 1.00 91.00 88 LEU A N 1
ATOM 761 C CA . LEU A 1 88 ? 4.393 -14.731 2.033 1.00 91.00 88 LEU A CA 1
ATOM 762 C C . LEU A 1 88 ? 3.502 -15.192 0.874 1.00 91.00 88 LEU A C 1
ATOM 764 O O . LEU A 1 88 ? 3.972 -15.913 -0.012 1.00 91.00 88 LEU A O 1
ATOM 768 N N . LYS A 1 89 ? 2.234 -14.761 0.846 1.00 94.31 89 LYS A N 1
ATOM 769 C CA . LYS A 1 89 ? 1.297 -15.073 -0.244 1.00 94.31 89 LYS A CA 1
ATOM 770 C C . LYS A 1 89 ? 1.803 -14.556 -1.592 1.00 94.31 89 LYS A C 1
ATOM 772 O O . LYS A 1 89 ? 1.667 -15.250 -2.596 1.00 94.31 89 LYS A O 1
ATOM 777 N N . TYR A 1 90 ? 2.411 -13.373 -1.616 1.00 95.12 90 TYR A N 1
ATOM 778 C CA . TYR A 1 90 ? 2.906 -12.724 -2.832 1.00 95.12 90 TYR A CA 1
ATOM 779 C C . TYR A 1 90 ? 4.441 -12.694 -2.914 1.00 95.12 90 TYR A C 1
ATOM 781 O O . TYR A 1 90 ? 5.008 -11.812 -3.554 1.00 95.12 90 TYR A O 1
ATOM 789 N N . ARG A 1 91 ? 5.127 -13.689 -2.331 1.00 93.00 91 ARG A N 1
ATOM 790 C CA . ARG A 1 91 ? 6.596 -13.697 -2.152 1.00 93.00 91 ARG A CA 1
ATOM 791 C C . ARG A 1 91 ? 7.441 -13.529 -3.420 1.00 93.00 91 ARG A C 1
ATOM 793 O O . ARG A 1 91 ? 8.601 -13.137 -3.350 1.00 93.00 91 ARG A O 1
ATOM 800 N N . ILE A 1 92 ? 6.892 -13.921 -4.571 1.00 94.00 92 ILE A N 1
ATOM 801 C CA . ILE A 1 92 ? 7.572 -13.851 -5.876 1.00 94.00 92 ILE A CA 1
ATOM 802 C C . ILE A 1 92 ? 7.437 -12.445 -6.477 1.00 94.00 92 ILE A C 1
ATOM 804 O O . ILE A 1 92 ? 8.316 -12.008 -7.210 1.00 94.00 92 ILE A O 1
ATOM 808 N N . ARG A 1 93 ? 6.351 -11.739 -6.145 1.00 95.50 93 ARG A N 1
ATOM 809 C CA . ARG A 1 93 ? 6.010 -10.414 -6.672 1.00 95.50 93 ARG A CA 1
ATOM 810 C C . ARG A 1 93 ? 6.535 -9.290 -5.780 1.00 95.50 93 ARG A C 1
ATOM 812 O O . ARG A 1 93 ? 7.030 -8.295 -6.295 1.00 95.50 93 ARG A O 1
ATOM 819 N N . LEU A 1 94 ? 6.423 -9.467 -4.463 1.00 95.00 94 LEU A N 1
ATOM 820 C CA . LEU A 1 94 ? 6.743 -8.442 -3.478 1.00 95.00 94 LEU A CA 1
ATOM 821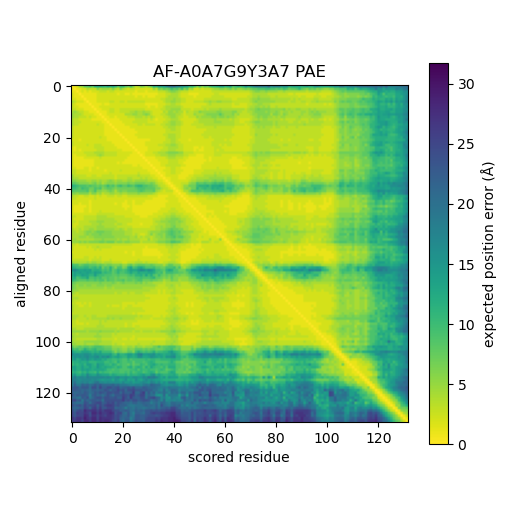 C C . LEU A 1 94 ? 8.168 -8.556 -2.952 1.00 95.00 94 LEU A C 1
ATOM 823 O O . LEU A 1 94 ? 8.674 -9.662 -2.714 1.00 95.00 94 LEU A O 1
ATOM 827 N N . ASP A 1 95 ? 8.768 -7.404 -2.688 1.00 90.94 95 ASP A N 1
ATOM 828 C CA . ASP A 1 95 ? 9.921 -7.295 -1.807 1.00 90.94 95 ASP A CA 1
ATOM 829 C C . ASP A 1 95 ? 9.562 -7.818 -0.405 1.00 90.94 95 ASP A C 1
ATOM 831 O O . ASP A 1 95 ? 8.470 -7.575 0.111 1.00 90.94 95 ASP A O 1
ATOM 835 N N . GLN A 1 96 ? 10.449 -8.624 0.178 1.00 86.00 96 GLN A N 1
ATOM 836 C CA . GLN A 1 96 ? 10.205 -9.299 1.459 1.00 86.00 96 GLN A CA 1
ATOM 837 C C . GLN A 1 96 ? 10.825 -8.569 2.652 1.00 86.00 96 GLN A C 1
ATOM 839 O O . GLN A 1 96 ? 10.526 -8.922 3.800 1.00 86.00 96 GLN A O 1
ATOM 844 N N . MET A 1 97 ? 11.696 -7.600 2.379 1.00 82.50 97 MET A N 1
ATOM 845 C CA . MET A 1 97 ? 12.437 -6.835 3.371 1.00 82.50 97 MET A CA 1
ATOM 846 C C . MET A 1 97 ? 11.783 -5.484 3.613 1.00 82.50 97 MET A C 1
ATOM 848 O O . MET A 1 97 ? 11.701 -5.079 4.767 1.00 82.50 97 MET A O 1
ATOM 852 N N . VAL A 1 98 ? 11.270 -4.839 2.562 1.00 83.06 98 VAL A N 1
ATOM 853 C CA . VAL A 1 98 ? 10.749 -3.470 2.623 1.00 83.06 98 VAL A CA 1
ATOM 854 C C . VAL A 1 98 ? 9.232 -3.436 2.454 1.00 83.06 98 VAL A C 1
ATOM 856 O O . VAL A 1 98 ? 8.660 -3.950 1.493 1.00 83.06 98 VAL A O 1
ATOM 859 N N . CYS A 1 99 ? 8.567 -2.760 3.389 1.00 84.69 99 CYS A N 1
ATOM 860 C CA . CYS A 1 99 ? 7.136 -2.479 3.347 1.00 84.69 99 CYS A CA 1
ATOM 861 C C . CYS A 1 99 ? 6.889 -1.028 3.770 1.00 84.69 99 CYS A C 1
ATOM 863 O O . CYS A 1 99 ? 7.431 -0.570 4.777 1.00 84.69 99 CYS A O 1
ATOM 865 N N . LEU A 1 100 ? 6.043 -0.327 3.019 1.00 87.38 100 LEU A N 1
ATOM 866 C CA . LEU A 1 100 ? 5.601 1.033 3.304 1.00 87.38 100 LEU A CA 1
ATOM 867 C C . LEU A 1 100 ? 4.365 1.012 4.201 1.00 87.38 100 LEU A C 1
ATOM 869 O O . LEU A 1 100 ? 3.385 0.319 3.927 1.00 87.38 100 LEU A O 1
ATOM 873 N N . PHE A 1 101 ? 4.403 1.811 5.262 1.00 84.12 101 PHE A N 1
ATOM 874 C CA . PHE A 1 101 ? 3.307 1.938 6.216 1.00 84.12 101 PHE A CA 1
ATOM 875 C C . PHE A 1 101 ? 2.725 3.343 6.186 1.00 84.12 101 PHE A C 1
ATOM 877 O O . PHE A 1 101 ? 3.432 4.318 6.436 1.00 84.12 101 PHE A O 1
ATOM 884 N N . ILE A 1 102 ? 1.418 3.427 5.947 1.00 85.56 102 ILE A N 1
ATOM 885 C CA . ILE A 1 102 ? 0.642 4.658 6.027 1.00 85.56 102 ILE A CA 1
ATOM 886 C C . ILE A 1 102 ? -0.413 4.488 7.113 1.00 85.56 102 ILE A C 1
ATOM 888 O O . ILE A 1 102 ? -1.197 3.536 7.131 1.00 85.56 102 ILE A O 1
ATOM 892 N N . SER A 1 103 ? -0.430 5.418 8.057 1.00 81.12 103 SER A N 1
ATOM 893 C CA . SER A 1 103 ? -1.309 5.343 9.213 1.00 81.12 103 SER A CA 1
ATOM 894 C C . SER A 1 103 ? -1.687 6.738 9.685 1.00 81.12 103 SER A C 1
ATOM 896 O O . SER A 1 103 ? -0.871 7.655 9.629 1.00 81.12 103 SER A O 1
ATOM 898 N N . LYS A 1 104 ? -2.921 6.892 10.176 1.00 73.00 104 LYS A N 1
ATOM 899 C CA . LYS A 1 104 ? -3.393 8.124 10.835 1.00 73.00 104 LYS A CA 1
ATOM 900 C C . LYS A 1 104 ? -3.066 8.162 12.338 1.00 73.00 104 LYS A C 1
ATOM 902 O O . LYS A 1 104 ? -3.499 9.071 13.038 1.00 73.00 104 LYS A O 1
ATOM 907 N N . VAL A 1 105 ? -2.352 7.155 12.845 1.00 68.62 105 VAL A N 1
ATOM 908 C CA . VAL A 1 105 ? -2.026 6.985 14.268 1.00 68.62 105 VAL A CA 1
ATOM 909 C C . VAL A 1 105 ? -0.924 7.947 14.704 1.00 68.62 105 VAL A C 1
ATOM 911 O O . VAL A 1 105 ? 0.150 7.965 14.108 1.00 68.62 105 VAL A O 1
ATOM 914 N N . TYR A 1 106 ? -1.166 8.684 15.789 1.00 58.03 106 TYR A N 1
ATOM 915 C CA . TYR A 1 106 ? -0.129 9.435 16.498 1.00 58.03 106 TYR A CA 1
ATOM 916 C C . TYR A 1 106 ? 0.894 8.430 17.065 1.00 58.03 106 TYR A C 1
ATOM 918 O O . TYR A 1 106 ? 0.502 7.505 17.776 1.00 58.03 106 TYR A O 1
ATOM 926 N N . ASN A 1 107 ? 2.175 8.563 16.707 1.00 64.62 107 ASN A N 1
ATOM 927 C CA . ASN A 1 107 ? 3.285 7.645 17.041 1.00 64.62 107 ASN A CA 1
ATOM 928 C C . ASN A 1 107 ? 3.347 6.328 16.239 1.00 64.62 107 ASN A C 1
ATOM 930 O O . ASN A 1 107 ? 3.823 5.305 16.738 1.00 64.62 107 ASN A O 1
ATOM 934 N N . ALA A 1 108 ? 2.920 6.326 14.972 1.00 65.25 108 ALA A N 1
ATOM 935 C CA . ALA A 1 108 ? 3.082 5.153 14.103 1.00 65.25 108 ALA A CA 1
ATOM 936 C C . ALA A 1 108 ? 4.553 4.686 13.985 1.00 65.25 108 ALA A C 1
ATOM 938 O O . ALA A 1 108 ? 4.816 3.488 13.994 1.00 65.25 108 ALA A O 1
ATOM 939 N N . GLU A 1 109 ? 5.506 5.622 13.936 1.00 67.50 109 GLU A N 1
ATOM 940 C CA . GLU A 1 109 ? 6.954 5.355 13.885 1.00 67.50 109 GLU A CA 1
ATOM 941 C C . GLU A 1 109 ? 7.480 4.573 15.086 1.00 67.50 109 GLU A C 1
ATOM 943 O O . GLU A 1 109 ? 8.226 3.618 14.899 1.00 67.50 109 GLU A O 1
ATOM 948 N N . GLU A 1 110 ? 7.121 4.972 16.309 1.00 68.75 110 GLU A N 1
ATOM 949 C CA . GLU A 1 110 ? 7.604 4.306 17.526 1.00 68.75 110 GLU A CA 1
ATOM 950 C C . GLU A 1 110 ? 7.121 2.862 17.561 1.00 68.75 110 GLU A C 1
ATOM 952 O O . GLU A 1 110 ? 7.924 1.949 17.738 1.00 68.75 110 GLU A O 1
ATOM 957 N N . LYS A 1 111 ? 5.836 2.648 17.259 1.00 66.56 111 LYS A N 1
ATOM 958 C CA . LYS A 1 111 ? 5.267 1.305 17.150 1.00 66.56 111 LYS A CA 1
ATOM 959 C C . LYS A 1 111 ? 5.993 0.494 16.081 1.00 66.56 111 LYS A C 1
ATOM 961 O O . LYS A 1 111 ? 6.451 -0.605 16.358 1.00 66.56 111 LYS A O 1
ATOM 966 N N . VAL A 1 112 ? 6.160 1.033 14.872 1.00 68.25 112 VAL A N 1
ATOM 967 C CA . VAL A 1 112 ? 6.877 0.331 13.795 1.00 68.25 112 VAL A CA 1
ATOM 968 C C . VAL A 1 112 ? 8.314 -0.020 14.209 1.00 68.25 112 VAL A C 1
ATOM 970 O O . VAL A 1 112 ? 8.738 -1.148 13.975 1.00 68.25 112 VAL A O 1
ATOM 973 N N . LYS A 1 113 ? 9.037 0.878 14.892 1.00 69.12 113 LYS A N 1
ATOM 974 C CA . LYS A 1 113 ? 10.399 0.629 15.401 1.00 69.12 113 LYS A CA 1
ATOM 975 C C . LYS A 1 113 ? 10.447 -0.461 16.469 1.00 69.12 113 LYS A C 1
ATOM 977 O O . LYS A 1 113 ? 11.291 -1.352 16.369 1.00 69.12 113 LYS A O 1
ATOM 982 N N . GLU A 1 114 ? 9.550 -0.419 17.454 1.00 67.12 114 GLU A N 1
ATOM 983 C CA . GLU A 1 114 ? 9.429 -1.465 18.481 1.00 67.12 114 GLU A CA 1
ATOM 984 C C . GLU A 1 114 ? 9.255 -2.850 17.844 1.00 67.12 114 GLU A C 1
ATOM 986 O O . GLU A 1 114 ? 9.830 -3.833 18.312 1.00 67.12 114 GLU A O 1
ATOM 991 N N . PHE A 1 115 ? 8.525 -2.923 16.729 1.00 62.66 115 PHE A N 1
ATOM 992 C CA . PHE A 1 115 ? 8.259 -4.176 16.026 1.00 62.66 115 PHE A CA 1
ATOM 993 C C . PHE A 1 115 ? 9.350 -4.588 15.018 1.00 62.66 115 PHE A C 1
ATOM 995 O O . PHE A 1 115 ? 9.609 -5.790 14.883 1.00 62.66 115 PHE A O 1
ATOM 1002 N N . SER A 1 116 ? 10.047 -3.656 14.352 1.00 62.06 116 SER A N 1
ATOM 1003 C CA . SER A 1 116 ? 11.236 -3.972 13.528 1.00 62.06 116 SER A CA 1
ATOM 1004 C C . SER A 1 116 ? 12.289 -4.718 14.353 1.00 62.06 116 SER A C 1
ATOM 1006 O O . SER A 1 116 ? 12.827 -5.737 13.916 1.00 62.06 116 SER A O 1
ATOM 1008 N N . LEU A 1 117 ? 12.509 -4.270 15.596 1.00 61.84 117 LEU A N 1
ATOM 1009 C CA . LEU A 1 117 ? 13.443 -4.890 16.542 1.00 61.84 117 LEU A CA 1
ATOM 1010 C C . LEU A 1 117 ? 13.052 -6.330 16.920 1.00 61.84 117 LEU A C 1
ATOM 1012 O O . LEU A 1 117 ? 13.927 -7.140 17.217 1.00 61.84 117 LEU A O 1
ATOM 1016 N N . GLN A 1 118 ? 11.761 -6.670 16.877 1.00 57.28 118 GLN A N 1
ATOM 1017 C CA . GLN A 1 118 ? 11.261 -8.012 17.202 1.00 57.28 118 GLN A CA 1
ATOM 1018 C C . GLN A 1 118 ? 11.311 -8.994 16.023 1.00 57.28 118 GLN A C 1
ATOM 1020 O O . GLN A 1 118 ? 11.283 -10.203 16.243 1.00 57.28 118 GLN A O 1
ATOM 1025 N N . THR A 1 119 ? 11.366 -8.510 14.778 1.00 53.12 119 THR A N 1
ATOM 1026 C CA . THR A 1 119 ? 11.141 -9.346 13.580 1.00 53.12 119 THR A CA 1
ATOM 1027 C C . THR A 1 119 ? 12.352 -9.488 12.652 1.00 53.12 119 THR A C 1
ATOM 1029 O O . THR A 1 119 ? 12.253 -10.221 11.671 1.00 53.12 119 THR A O 1
ATOM 1032 N N . GLN A 1 120 ? 13.487 -8.834 12.948 1.00 55.19 120 GLN A N 1
ATOM 1033 C CA . GLN A 1 120 ? 14.673 -8.755 12.067 1.00 55.19 120 GLN A CA 1
ATOM 1034 C C . GLN A 1 120 ? 14.348 -8.282 10.628 1.00 55.19 120 GLN A C 1
ATOM 1036 O O . GLN A 1 120 ? 15.071 -8.606 9.688 1.00 55.19 120 GLN A O 1
ATOM 1041 N N . LYS A 1 121 ? 13.259 -7.521 10.440 1.00 49.59 121 LYS A N 1
ATOM 1042 C CA . LYS A 1 121 ? 12.844 -6.931 9.156 1.00 49.59 121 LYS A CA 1
ATOM 1043 C C . LYS A 1 121 ? 12.909 -5.407 9.223 1.00 49.59 121 LYS A C 1
ATOM 1045 O O . LYS A 1 121 ? 12.620 -4.821 10.267 1.00 49.59 121 LYS A O 1
ATOM 1050 N N . GLU A 1 122 ? 13.251 -4.770 8.106 1.00 48.66 122 GLU A N 1
ATOM 1051 C CA . GLU A 1 122 ? 13.308 -3.310 7.997 1.00 48.66 122 GLU A CA 1
ATOM 1052 C C . GLU A 1 122 ? 11.958 -2.738 7.553 1.00 48.66 122 GLU A C 1
ATOM 1054 O O . GLU A 1 122 ? 11.621 -2.678 6.373 1.00 48.66 122 GLU A O 1
ATOM 1059 N N . TYR A 1 123 ? 11.163 -2.271 8.511 1.00 51.75 123 TYR A N 1
ATOM 1060 C CA . TYR A 1 123 ? 9.974 -1.488 8.196 1.00 51.75 123 TYR A CA 1
ATOM 1061 C C . TYR A 1 123 ? 10.339 -0.011 8.046 1.00 51.75 123 TYR A C 1
ATOM 1063 O O . TYR A 1 123 ? 10.764 0.636 9.005 1.00 51.75 123 TYR A O 1
ATOM 1071 N N . VAL A 1 124 ? 10.132 0.539 6.850 1.00 46.94 124 VAL A N 1
ATOM 1072 C CA . VAL A 1 124 ? 10.287 1.973 6.598 1.00 46.94 124 VAL A CA 1
ATOM 1073 C C . VAL A 1 124 ? 8.937 2.643 6.839 1.00 46.94 124 VAL A C 1
ATOM 1075 O O . VAL A 1 124 ? 8.013 2.561 6.028 1.00 46.94 124 VAL A O 1
ATOM 1078 N N . SER A 1 125 ? 8.797 3.297 7.989 1.00 43.44 125 SER A N 1
ATOM 1079 C CA . SER A 1 125 ? 7.643 4.148 8.277 1.00 43.44 125 SER A CA 1
ATOM 1080 C C . SER A 1 125 ? 7.871 5.540 7.696 1.00 43.44 125 SER A C 1
ATOM 1082 O O . SER A 1 125 ? 8.789 6.237 8.126 1.00 43.44 125 SER A O 1
ATOM 1084 N N . SER A 1 126 ? 7.013 5.981 6.779 1.00 39.69 126 SER A N 1
ATOM 1085 C CA . SER A 1 126 ? 6.902 7.403 6.449 1.00 39.69 126 SER A CA 1
ATOM 1086 C C . SER A 1 126 ? 5.711 7.985 7.211 1.00 39.69 126 SER A C 1
ATOM 1088 O O . SER A 1 126 ? 4.561 7.690 6.871 1.00 39.69 126 SER A O 1
ATOM 1090 N N . HIS A 1 127 ? 5.948 8.817 8.229 1.00 36.47 127 HIS A N 1
ATOM 1091 C CA . HIS A 1 127 ? 4.892 9.699 8.729 1.00 36.47 127 HIS A CA 1
ATOM 1092 C C . HIS A 1 127 ? 4.542 10.716 7.639 1.00 36.47 127 HIS A C 1
ATOM 1094 O O . HIS A 1 127 ? 5.259 11.691 7.432 1.00 36.47 127 HIS A O 1
ATOM 1100 N N . PHE A 1 128 ? 3.391 10.550 6.990 1.00 34.97 128 PHE A N 1
ATOM 1101 C CA . PHE A 1 128 ? 2.713 11.682 6.363 1.00 34.97 128 PHE A CA 1
ATOM 1102 C C . PHE A 1 128 ? 1.891 12.400 7.433 1.00 34.97 128 PHE A C 1
ATOM 1104 O O . PHE A 1 128 ? 0.678 12.238 7.539 1.00 34.97 128 PHE A O 1
ATOM 1111 N N . LEU A 1 129 ? 2.580 13.193 8.254 1.00 25.03 129 LEU A N 1
ATOM 1112 C CA . LEU A 1 129 ? 1.964 14.148 9.170 1.00 25.03 129 LEU A CA 1
ATOM 1113 C C . LEU A 1 129 ? 2.260 15.563 8.671 1.00 25.03 129 LEU A C 1
ATOM 1115 O O . LEU A 1 129 ? 3.101 16.267 9.219 1.00 25.03 129 LEU A O 1
ATOM 1119 N N . LYS A 1 130 ? 1.580 15.934 7.578 1.00 21.03 130 LYS A N 1
ATOM 1120 C CA . LYS A 1 130 ? 1.035 17.273 7.282 1.00 21.03 130 LYS A CA 1
ATOM 1121 C C . LYS A 1 130 ? 0.507 17.298 5.850 1.00 21.03 130 LYS A C 1
ATOM 1123 O O . LYS A 1 130 ? 1.259 17.473 4.899 1.00 21.03 130 LYS A O 1
ATOM 1128 N N . ILE A 1 131 ? -0.807 17.129 5.725 1.00 24.33 131 ILE A N 1
ATOM 1129 C CA . ILE A 1 131 ? -1.550 17.740 4.626 1.00 24.33 131 ILE A CA 1
ATOM 1130 C C . ILE A 1 131 ? -1.617 19.226 4.991 1.00 24.33 131 ILE A C 1
ATOM 1132 O O . ILE A 1 131 ? -2.286 19.586 5.961 1.00 24.33 131 ILE A O 1
AT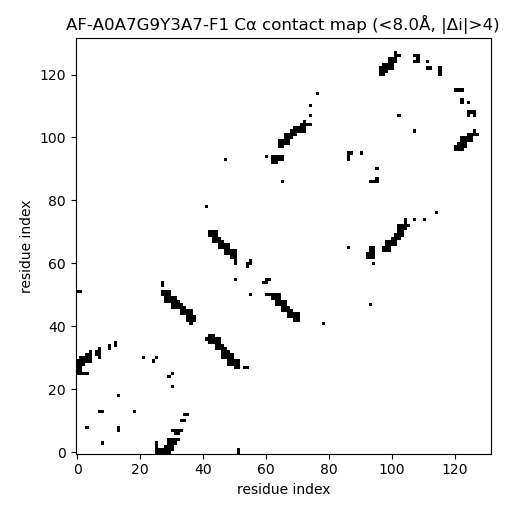OM 1136 N N . PHE A 1 132 ? -0.843 20.042 4.284 1.00 27.70 132 PHE A N 1
ATOM 1137 C CA . PHE A 1 132 ? -1.191 21.437 4.040 1.00 27.70 132 PHE A CA 1
ATOM 1138 C C . PHE A 1 132 ? -1.743 21.517 2.622 1.00 27.70 132 PHE A C 1
ATOM 1140 O O . PHE A 1 132 ? -1.171 20.826 1.747 1.00 27.70 132 PHE A O 1
#

Organism: NCBI:txid2759911

Radius of gyration: 14.18 Å; Cα contacts (8 Å, |Δi|>4): 209; chains: 1; bounding box: 34×36×33 Å

Mean predicted aligned error: 7.09 Å

Foldseek 3Di:
DAEEDVVACPDPPDDPVVVVVCVVVRVFWHFDDKDWDDDPPDTWIKTWTHGDPCCCVPPVPPATAIEIEDPDADDDPVVVVVVQVVCVVCVVHYDNQEHEYHYPYDPPVVVVVVVCVVPVGDYDYDPPPDDD

Solvent-accessible surface area (backbone atoms only — not comparable to full-atom values): 7586 Å² total; per-residue (Å²): 117,40,50,74,38,65,76,36,64,69,33,91,86,51,44,72,70,54,49,63,66,48,54,75,49,20,71,50,20,26,36,79,38,66,50,72,49,76,59,93,89,49,66,36,37,36,35,34,32,37,53,34,68,69,42,27,77,74,70,65,44,85,43,24,30,41,33,40,39,41,86,55,76,72,90,56,77,66,57,53,55,54,48,49,52,50,42,62,75,38,52,91,56,34,40,87,53,48,40,41,44,41,62,79,28,91,62,53,56,60,55,49,51,64,48,26,74,74,65,86,41,55,65,51,66,56,84,83,84,71,92,125

Sequence (132 aa):
MGIILDEVKENYYYSEDIERLLKPLLHSFDVTYMSKYEKGKSKWYYFFLKPERHMTDSFGFDRELLCVYFSYPELHSRNFEQINEILLKYRIRLDQMVCLFISKVYNAEEKVKEFSLQTQKEYVSSHFLKIF

Secondary structure (DSSP, 8-state):
---B-HHHHTSTT--HHHHHHHGGGGGTEEEEEEEEEEETTEEEEEEEEEEPHHHHHHH---SEEEEEEE-SS---HHHHHHHHHHHHHTTTTEEEEEEEEEE--TTHHHHHHHHHHHHT--EEE-------

Nearest PDB structures (foldseek):
  9ja1-assembly1_E  TM=5.594E-01  e=2.735E-01  Saccharomyces cerevisiae
  6hlr-assembly1_E  TM=5.521E-01  e=3.311E-01  Saccharomyces cerevisiae S288C
  8u9r-assembly1_E  TM=6.136E-01  e=1.263E+00  Saccharomyces cerevisiae
  6x5h-assembly1_D-2  TM=4.896E-01  e=1.529E+00  Homo sapiens
  6vle-assembly1_B  TM=4.629E-01  e=2.103E+00  Homo sapiens